Protein AF-A0A9D7VPL1-F1 (afdb_monomer)

Secondary structure (DSSP, 8-state):
--------------PPTT-------S-TTSPPPP--GGG-S-----PPPPPP-SEEEEEEEETTTTEEEEEEEE-SS-S-EEEEEEEESSHHHHHHHHHHHHHHHHHHS------

Nearest PDB structures (foldseek):
  8rk3-assembly1_o  TM=7.107E-01  e=1.026E+00  Pseudomonas phage JBD30
  6zy4-assembly1_I  TM=3.154E-01  e=1.874E+00  Escherichia coli B185
  6zy9-assembly1_I  TM=3.703E-01  e=9.998E+00  Escherichia coli B185

Mean predicted aligned error: 15.21 Å

Sequence (115 aa):
MPTASARFSRSRTEDAPGQTRLRIGLRPDLPALTIAKSDCRDWSFDVDPRPEYGLTSAKWYDRATGKTEIETERTGMQGPERRLRHVLPTQAEAKAAAKSEGERLSRATDRAASR

Foldseek 3Di:
DDDDDDDDDDPPDDDDPDDDDDDDDDDPPDDDDDDDPVNDPDDDDDDDFDDDAQKEKAWEQDPVVRDIDIDMDGLNTDDHYHYDPDYHHDPVVRNVVRVVVSVVRNVVGPCPPDD

Structure (mmCIF, N/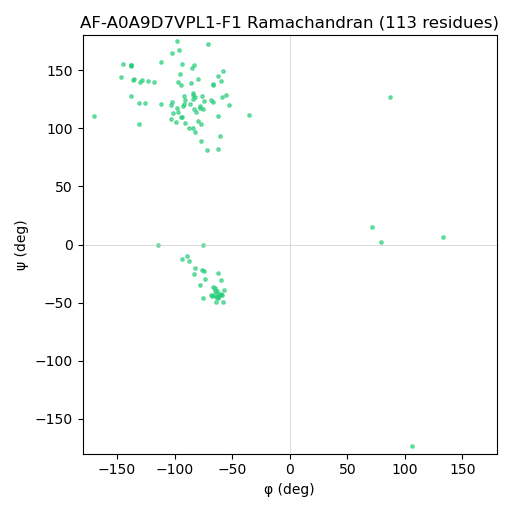CA/C/O backbone):
data_AF-A0A9D7VPL1-F1
#
_entry.id   AF-A0A9D7VPL1-F1
#
loop_
_atom_site.group_PDB
_atom_site.id
_atom_site.type_symbol
_atom_site.label_atom_id
_atom_site.label_alt_id
_atom_site.label_comp_id
_atom_site.label_asym_id
_atom_site.label_entity_id
_atom_site.label_seq_id
_atom_site.pdbx_PDB_ins_code
_atom_site.Cartn_x
_atom_site.Cartn_y
_atom_site.Cartn_z
_atom_site.occupancy
_atom_site.B_iso_or_equiv
_atom_site.auth_seq_id
_atom_site.auth_comp_id
_atom_site.auth_asym_id
_atom_site.auth_atom_id
_atom_site.pdbx_PDB_model_num
ATOM 1 N N . MET A 1 1 ? 47.917 16.490 8.577 1.00 42.16 1 MET A N 1
ATOM 2 C CA . MET A 1 1 ? 46.822 15.921 7.764 1.00 42.16 1 MET A CA 1
ATOM 3 C C . MET A 1 1 ? 45.848 17.050 7.443 1.00 42.16 1 MET A C 1
ATOM 5 O O . MET A 1 1 ? 45.173 17.490 8.365 1.00 42.16 1 MET A O 1
ATOM 9 N N . PRO A 1 2 ? 45.856 17.631 6.231 1.00 37.38 2 PRO A N 1
ATOM 10 C CA . PRO A 1 2 ? 45.020 18.789 5.932 1.00 37.38 2 PRO A CA 1
ATOM 11 C C . PRO A 1 2 ? 43.587 18.370 5.575 1.00 37.38 2 PRO A C 1
ATOM 13 O O . PRO A 1 2 ? 43.362 17.547 4.691 1.00 37.38 2 PRO A O 1
ATOM 16 N N . THR A 1 3 ? 42.625 18.966 6.276 1.00 45.94 3 THR A N 1
ATOM 17 C CA . THR A 1 3 ? 41.187 18.912 5.998 1.00 45.94 3 THR A CA 1
ATOM 18 C C . THR A 1 3 ? 40.876 19.807 4.802 1.00 45.94 3 THR A C 1
ATOM 20 O O . THR A 1 3 ? 41.059 21.020 4.882 1.00 45.94 3 THR A O 1
ATOM 23 N N . ALA A 1 4 ? 40.395 19.237 3.698 1.00 36.94 4 ALA A N 1
ATOM 24 C CA . ALA A 1 4 ? 39.950 20.005 2.538 1.00 36.94 4 ALA A CA 1
ATOM 25 C C . ALA A 1 4 ? 38.417 20.062 2.505 1.00 36.94 4 ALA A C 1
ATOM 27 O O . ALA A 1 4 ? 37.738 19.072 2.249 1.00 36.94 4 ALA A O 1
ATOM 28 N N . SER A 1 5 ? 37.888 21.248 2.800 1.00 48.25 5 SER A N 1
ATOM 29 C CA . SER A 1 5 ? 36.476 21.602 2.680 1.00 48.25 5 SER A CA 1
ATOM 30 C C . SER A 1 5 ? 36.188 22.020 1.235 1.00 48.25 5 SER A C 1
ATOM 32 O O . SER A 1 5 ? 36.868 22.903 0.711 1.00 48.25 5 SER A O 1
ATOM 34 N N . ALA A 1 6 ? 35.210 21.399 0.572 1.00 40.12 6 ALA A N 1
ATOM 35 C CA . ALA A 1 6 ? 34.851 21.734 -0.806 1.00 40.12 6 ALA A CA 1
ATOM 36 C C . ALA A 1 6 ? 33.595 22.619 -0.845 1.00 40.12 6 ALA A C 1
ATOM 38 O O . ALA A 1 6 ? 32.491 22.201 -0.497 1.00 40.12 6 ALA A O 1
ATOM 39 N N . ARG A 1 7 ? 33.789 23.867 -1.284 1.00 41.22 7 ARG A N 1
ATOM 40 C CA . ARG A 1 7 ? 32.748 24.859 -1.584 1.00 41.22 7 ARG A CA 1
ATOM 41 C C . ARG A 1 7 ? 32.060 24.484 -2.897 1.00 41.22 7 ARG A C 1
ATOM 43 O O . ARG A 1 7 ? 32.716 24.399 -3.929 1.00 41.22 7 ARG A O 1
ATOM 50 N N . PHE A 1 8 ? 30.743 24.314 -2.870 1.00 35.28 8 PHE A N 1
ATOM 51 C CA . PHE A 1 8 ? 29.950 24.060 -4.072 1.00 35.28 8 PHE A CA 1
ATOM 52 C C . PHE A 1 8 ? 29.540 25.397 -4.707 1.00 35.28 8 PHE A C 1
ATOM 54 O O . PHE A 1 8 ? 28.610 26.050 -4.232 1.00 35.28 8 PHE A O 1
ATOM 61 N N . SER A 1 9 ? 30.236 25.840 -5.758 1.00 40.28 9 SER A N 1
ATOM 62 C CA . SER A 1 9 ? 29.763 26.950 -6.592 1.00 40.28 9 SER A CA 1
ATOM 63 C C . SER A 1 9 ? 28.846 26.402 -7.688 1.00 40.28 9 SER A C 1
ATOM 65 O O . SER A 1 9 ? 29.226 25.547 -8.483 1.00 40.28 9 SER A O 1
ATOM 67 N N . ARG A 1 10 ? 27.597 26.880 -7.723 1.00 36.84 10 ARG A N 1
ATOM 68 C CA . ARG A 1 10 ? 26.693 26.642 -8.853 1.00 36.84 10 ARG A CA 1
ATOM 69 C C . ARG A 1 10 ? 26.978 27.694 -9.919 1.00 36.84 10 ARG A C 1
ATOM 71 O O . ARG A 1 10 ? 26.475 28.809 -9.811 1.00 36.84 10 ARG A O 1
ATOM 78 N N . SER A 1 11 ? 27.728 27.349 -10.959 1.00 40.03 11 SER A N 1
ATOM 79 C CA . SER A 1 11 ? 27.582 28.041 -12.240 1.00 40.03 11 SER A CA 1
ATOM 80 C C . SER A 1 11 ? 26.317 27.503 -12.906 1.00 40.03 11 SER A C 1
ATOM 82 O O . SER A 1 11 ? 26.268 26.369 -13.379 1.00 40.03 11 SER A O 1
ATOM 84 N N . ARG A 1 12 ? 25.248 28.301 -12.859 1.00 42.66 12 ARG A N 1
ATOM 85 C CA . ARG A 1 12 ? 24.035 28.067 -13.641 1.00 42.66 12 ARG A CA 1
ATOM 86 C C . ARG A 1 12 ? 24.345 28.520 -15.066 1.00 42.66 12 ARG A C 1
ATOM 88 O O . ARG A 1 12 ? 24.171 29.689 -15.381 1.00 42.66 12 ARG A O 1
ATOM 95 N N . THR A 1 13 ? 24.859 27.618 -15.890 1.00 44.06 13 THR A N 1
ATOM 96 C CA . THR A 1 13 ? 24.812 27.801 -17.340 1.00 44.06 13 THR A CA 1
ATOM 97 C C . THR A 1 13 ? 23.437 27.327 -17.787 1.00 44.06 13 THR A C 1
ATOM 99 O O . THR A 1 13 ? 23.063 26.182 -17.541 1.00 44.06 13 THR A O 1
ATOM 102 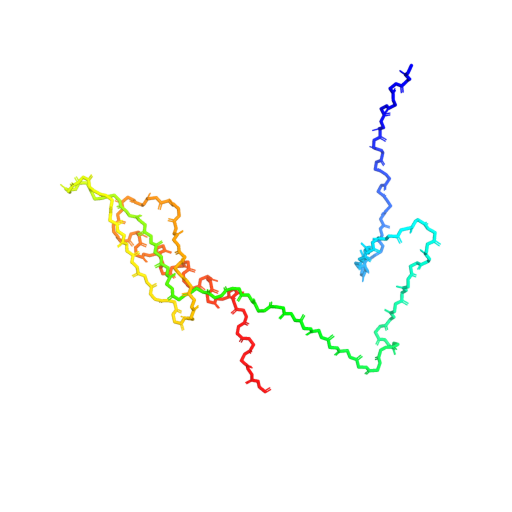N N . GLU A 1 14 ? 22.649 28.247 -18.332 1.00 44.25 14 GLU A N 1
ATOM 103 C CA . GLU A 1 14 ? 21.379 27.938 -18.980 1.00 44.25 14 GLU A CA 1
ATOM 104 C C . GLU A 1 14 ? 21.660 27.028 -20.179 1.00 44.25 14 GLU A C 1
ATOM 106 O O . GLU A 1 14 ? 22.291 27.446 -21.146 1.00 44.25 14 GLU A O 1
ATOM 111 N N . ASP A 1 15 ? 21.238 25.767 -20.082 1.00 43.69 15 ASP A N 1
ATOM 112 C CA . ASP A 1 15 ? 21.237 24.837 -21.208 1.00 43.69 15 ASP A CA 1
ATOM 113 C C . ASP A 1 15 ? 19.939 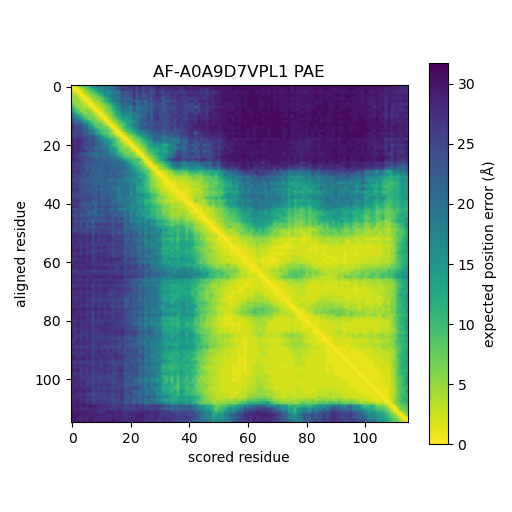25.012 -22.007 1.00 43.69 15 ASP A C 1
ATOM 115 O O . ASP A 1 15 ? 18.848 25.173 -21.448 1.00 43.69 15 ASP A O 1
ATOM 119 N N . ALA A 1 16 ? 20.078 24.977 -23.331 1.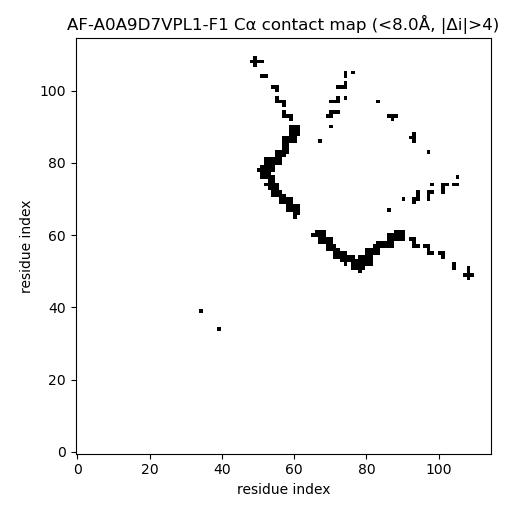00 48.66 16 ALA A N 1
ATOM 120 C CA . ALA A 1 16 ? 18.991 25.077 -24.294 1.00 48.66 16 ALA A CA 1
ATOM 121 C C . ALA A 1 16 ? 17.929 23.971 -24.091 1.00 48.66 16 ALA A C 1
ATOM 123 O O . ALA A 1 16 ? 18.251 22.856 -23.665 1.00 48.66 16 ALA A O 1
ATOM 124 N N . PRO A 1 17 ? 16.649 24.242 -24.412 1.00 43.44 17 PRO A N 1
ATOM 125 C CA . PRO A 1 17 ? 15.562 23.308 -24.150 1.00 43.44 17 PRO A CA 1
ATOM 126 C C . PRO A 1 17 ? 15.676 22.060 -25.038 1.00 43.44 17 PRO A C 1
ATOM 128 O O . PRO A 1 17 ? 15.668 22.164 -26.261 1.00 43.44 17 PRO A O 1
ATOM 131 N N . GLY A 1 18 ? 15.713 20.871 -24.423 1.00 53.75 18 GLY A N 1
ATOM 132 C CA . GLY A 1 18 ? 15.344 19.630 -25.117 1.00 53.75 18 GLY A CA 1
ATOM 133 C C . GLY A 1 18 ? 16.258 18.411 -24.990 1.00 53.75 18 GLY A C 1
ATOM 134 O O . GLY A 1 18 ? 15.983 17.424 -25.664 1.00 53.75 18 GLY A O 1
ATOM 135 N N . GLN A 1 19 ? 17.309 18.406 -24.162 1.00 44.81 19 GLN A N 1
ATOM 136 C CA . GLN A 1 19 ? 18.147 17.203 -24.010 1.00 44.81 19 GLN A CA 1
ATOM 137 C C . GLN A 1 19 ? 18.391 16.827 -22.548 1.00 44.81 19 GLN A C 1
ATOM 139 O O . GLN A 1 19 ? 19.216 17.403 -21.845 1.00 44.81 19 GLN A O 1
ATOM 144 N N . THR A 1 20 ? 17.683 15.796 -22.091 1.00 44.72 20 THR A N 1
ATOM 145 C CA . THR A 1 20 ? 17.957 15.133 -20.815 1.00 44.72 20 THR A CA 1
ATOM 146 C C . THR A 1 20 ? 19.140 14.172 -20.994 1.00 44.72 20 THR A C 1
ATOM 148 O O . THR A 1 20 ? 19.005 13.122 -21.614 1.00 44.72 20 THR A O 1
ATOM 151 N N . ARG A 1 21 ? 20.319 14.525 -20.463 1.00 45.44 21 ARG A N 1
ATOM 152 C CA . ARG A 1 21 ? 21.515 13.659 -20.423 1.00 45.44 21 ARG A CA 1
ATOM 153 C C . ARG A 1 21 ? 21.395 12.619 -19.302 1.00 45.44 21 ARG A C 1
ATOM 155 O O . ARG A 1 21 ? 21.407 12.988 -18.130 1.00 45.44 21 ARG A O 1
ATOM 162 N N . LEU A 1 22 ? 21.378 11.329 -19.638 1.00 45.12 22 LEU A N 1
ATOM 163 C CA . LEU A 1 22 ? 21.588 10.247 -18.666 1.00 45.12 22 LEU A CA 1
ATOM 164 C C . LEU A 1 22 ? 23.081 9.887 -18.607 1.00 45.12 22 LEU A C 1
ATOM 166 O O . LEU A 1 22 ? 23.682 9.523 -19.613 1.00 45.12 22 LEU A O 1
ATOM 170 N N . ARG A 1 23 ? 23.690 10.012 -17.420 1.00 45.72 23 ARG A N 1
ATOM 171 C CA . ARG A 1 23 ? 25.070 9.587 -17.134 1.00 45.72 23 ARG A CA 1
ATOM 172 C C . ARG A 1 23 ? 25.052 8.221 -16.448 1.00 45.72 23 ARG A C 1
ATOM 174 O O . ARG A 1 23 ? 24.751 8.143 -15.262 1.00 45.72 23 ARG A O 1
ATOM 181 N N . ILE A 1 24 ? 25.417 7.170 -17.177 1.00 53.66 24 ILE A N 1
ATOM 182 C CA . ILE A 1 24 ? 25.795 5.868 -16.607 1.00 53.66 24 ILE A CA 1
ATOM 183 C C . ILE A 1 24 ? 27.321 5.906 -16.459 1.00 53.66 24 ILE A C 1
ATOM 185 O O . ILE A 1 24 ? 28.030 6.006 -17.455 1.00 53.66 24 ILE A O 1
ATOM 189 N N . GLY A 1 25 ? 27.839 5.961 -15.231 1.00 64.31 25 GLY A N 1
ATOM 190 C CA . GLY A 1 25 ? 29.273 6.134 -14.975 1.00 64.31 25 GLY A CA 1
ATOM 191 C C . GLY A 1 25 ? 29.983 4.814 -14.704 1.00 64.31 25 GLY A C 1
ATOM 192 O O . GLY A 1 25 ? 29.434 4.0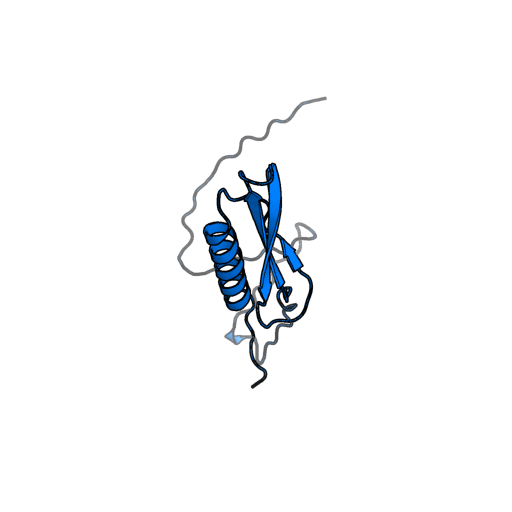14 -13.963 1.00 64.31 25 GLY A O 1
ATOM 193 N N . LEU A 1 26 ? 31.198 4.635 -15.241 1.00 53.25 26 LEU A N 1
ATOM 194 C CA . LEU A 1 26 ? 32.313 3.865 -14.661 1.00 53.25 26 LEU A CA 1
ATOM 195 C C . LEU A 1 26 ? 33.583 4.147 -15.499 1.00 53.25 26 LEU A C 1
ATOM 197 O O . LEU A 1 26 ? 33.685 3.704 -16.635 1.00 53.25 26 LEU A O 1
ATOM 201 N N . ARG A 1 27 ? 34.540 4.862 -14.888 1.00 50.38 27 ARG A N 1
ATOM 202 C CA . ARG A 1 27 ? 35.797 5.464 -15.399 1.00 50.38 27 ARG A CA 1
ATOM 203 C C . ARG A 1 27 ? 35.687 6.890 -15.995 1.00 50.38 27 ARG A C 1
ATOM 205 O O . ARG A 1 27 ? 34.850 7.130 -16.860 1.00 50.38 27 ARG A O 1
ATOM 212 N N . PRO A 1 28 ? 36.507 7.853 -15.521 1.00 61.28 28 PRO A N 1
ATOM 213 C CA . PRO A 1 28 ? 36.433 9.265 -15.922 1.00 61.28 28 PRO A CA 1
ATOM 214 C C . PRO A 1 28 ? 36.996 9.571 -17.325 1.00 61.28 28 PRO A C 1
ATOM 216 O O . PRO A 1 28 ? 36.965 10.726 -17.738 1.00 61.28 28 PRO A O 1
ATOM 219 N N . ASP A 1 29 ? 37.503 8.568 -18.045 1.00 71.50 29 ASP A N 1
ATOM 220 C CA . ASP A 1 29 ? 38.219 8.680 -19.323 1.00 71.50 29 ASP A CA 1
ATOM 221 C C . ASP A 1 29 ? 37.488 8.054 -20.528 1.00 71.50 29 ASP A C 1
ATOM 223 O O . ASP A 1 29 ? 37.976 8.143 -21.652 1.00 71.50 29 ASP A O 1
ATOM 227 N N . LEU A 1 30 ? 36.306 7.459 -20.340 1.00 73.69 30 LEU A N 1
ATOM 228 C CA . LEU A 1 30 ? 35.512 6.938 -21.456 1.00 73.69 30 LEU A CA 1
ATOM 229 C C . LEU A 1 30 ? 34.665 8.055 -22.097 1.00 73.69 30 LEU A C 1
ATOM 231 O O . LEU A 1 30 ? 33.933 8.754 -21.386 1.00 73.69 30 LEU A O 1
ATOM 235 N N . PRO A 1 31 ? 34.717 8.233 -23.431 1.00 78.50 31 PRO A N 1
ATOM 236 C CA . PRO A 1 31 ? 33.870 9.199 -24.115 1.00 78.50 31 PRO A CA 1
ATOM 237 C C . PRO A 1 31 ? 32.400 8.778 -24.017 1.00 78.50 31 PRO A C 1
ATOM 239 O O . PRO A 1 31 ? 32.053 7.608 -24.181 1.00 78.50 31 PRO A O 1
ATOM 242 N N . ALA A 1 32 ? 31.520 9.745 -23.761 1.00 79.44 32 ALA A N 1
ATOM 243 C CA . ALA A 1 32 ? 30.085 9.502 -23.758 1.00 79.44 32 ALA A CA 1
ATOM 244 C C . ALA A 1 32 ? 29.610 9.159 -25.178 1.00 79.44 32 ALA A C 1
ATOM 246 O O . ALA A 1 32 ? 29.775 9.958 -26.101 1.00 79.44 32 ALA A O 1
ATOM 247 N N . LEU A 1 33 ? 28.986 7.994 -25.343 1.00 84.44 33 LEU A N 1
ATOM 248 C CA . LEU A 1 33 ? 28.343 7.621 -26.596 1.00 84.44 33 LEU A CA 1
ATOM 249 C C . LEU A 1 33 ? 26.996 8.347 -26.701 1.00 84.44 33 LEU A C 1
ATOM 251 O O . LEU A 1 33 ? 26.121 8.163 -25.857 1.00 84.44 33 LEU A O 1
ATOM 255 N N . THR A 1 34 ? 26.839 9.182 -27.727 1.00 86.06 34 THR A N 1
ATOM 256 C CA . THR A 1 34 ? 25.553 9.805 -28.068 1.00 86.06 34 THR A CA 1
ATOM 257 C C . THR A 1 34 ? 24.983 9.072 -29.270 1.00 86.06 34 THR A C 1
ATOM 259 O O . THR A 1 34 ? 25.630 9.031 -30.309 1.00 86.06 34 THR A O 1
ATOM 262 N N . ILE A 1 35 ? 23.797 8.487 -29.119 1.00 86.62 35 ILE A N 1
ATOM 263 C CA .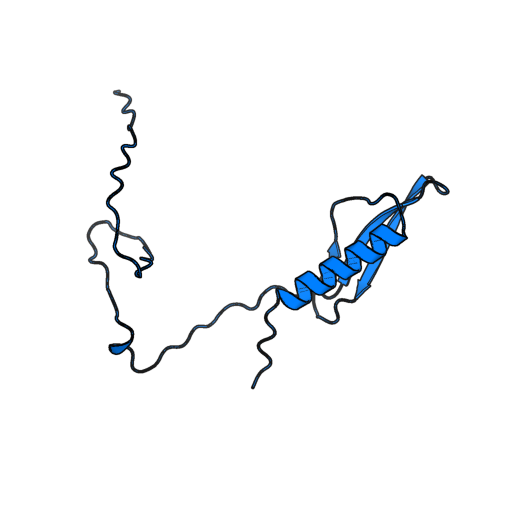 ILE A 1 35 ? 23.078 7.802 -30.197 1.00 86.62 35 ILE A CA 1
ATOM 264 C C . ILE A 1 35 ? 21.840 8.641 -30.507 1.00 86.62 35 ILE A C 1
ATOM 266 O O . ILE A 1 35 ? 21.033 8.888 -29.605 1.00 86.62 35 ILE A O 1
ATOM 270 N N . ALA A 1 36 ? 21.692 9.115 -31.746 1.00 87.19 36 ALA A N 1
ATOM 271 C CA . ALA A 1 36 ? 20.482 9.816 -32.156 1.00 87.19 36 ALA A CA 1
ATOM 272 C C . ALA A 1 36 ? 19.395 8.812 -32.560 1.00 87.19 36 ALA A C 1
ATOM 274 O O . ALA A 1 36 ? 19.672 7.703 -33.007 1.00 87.19 36 ALA A O 1
ATOM 275 N N . LYS A 1 37 ? 18.121 9.210 -32.451 1.00 79.75 37 LYS A N 1
ATOM 276 C CA . LYS A 1 37 ? 16.992 8.349 -32.843 1.00 79.75 37 LYS A CA 1
ATOM 277 C C . LYS A 1 37 ? 17.047 7.945 -34.325 1.00 79.75 37 LYS A C 1
ATOM 279 O O . LYS A 1 37 ? 16.597 6.859 -34.661 1.00 79.75 37 LYS A O 1
ATOM 284 N N . SER A 1 38 ? 17.604 8.801 -35.185 1.00 86.94 38 SER A N 1
ATOM 285 C CA . SER A 1 38 ? 17.861 8.517 -36.605 1.00 86.94 38 SER A CA 1
ATOM 286 C C . SER A 1 38 ? 18.843 7.372 -36.832 1.00 86.94 38 SER A C 1
ATOM 288 O O . SER A 1 38 ? 18.813 6.749 -37.888 1.00 86.94 38 SER A O 1
ATOM 290 N N . ASP A 1 39 ? 19.705 7.107 -35.851 1.00 85.06 39 ASP A N 1
ATOM 291 C CA . ASP A 1 39 ? 20.795 6.141 -35.958 1.00 85.06 39 ASP A CA 1
ATOM 292 C C . ASP A 1 39 ? 20.335 4.736 -35.529 1.00 85.06 39 ASP A C 1
ATOM 294 O O . ASP A 1 39 ? 21.038 3.749 -35.746 1.00 85.06 39 ASP A O 1
ATOM 298 N N . CYS A 1 40 ? 19.135 4.628 -34.945 1.00 86.75 40 CYS A N 1
ATOM 299 C CA . CYS A 1 40 ? 18.512 3.373 -34.545 1.00 86.75 40 CYS A CA 1
ATOM 300 C C . CYS A 1 40 ? 17.512 2.911 -35.610 1.00 86.75 40 CYS A C 1
ATOM 302 O O . CYS A 1 40 ? 16.492 3.562 -35.834 1.00 86.75 40 CYS A O 1
ATOM 304 N N . ARG A 1 41 ? 17.766 1.748 -36.221 1.00 87.19 41 ARG A N 1
ATOM 305 C CA . ARG A 1 41 ? 16.805 1.101 -37.129 1.00 87.19 41 ARG A CA 1
ATOM 306 C C . ARG A 1 41 ? 15.559 0.618 -36.380 1.00 87.19 41 ARG A C 1
ATOM 308 O O . ARG A 1 41 ? 14.451 0.862 -36.835 1.00 87.19 41 ARG A O 1
ATOM 315 N N . ASP A 1 42 ? 15.769 -0.008 -35.223 1.00 86.69 42 ASP A N 1
ATOM 316 C CA . ASP A 1 42 ? 14.741 -0.566 -34.345 1.00 86.69 42 ASP A CA 1
ATOM 317 C C . ASP A 1 42 ? 15.181 -0.398 -32.881 1.00 86.69 42 ASP A C 1
ATOM 319 O O . ASP A 1 42 ? 16.375 -0.293 -32.591 1.00 86.69 42 ASP A O 1
ATOM 323 N N . TRP A 1 43 ? 14.229 -0.359 -31.949 1.00 82.62 43 TRP A N 1
ATOM 324 C CA . TRP A 1 43 ? 14.510 -0.313 -30.512 1.00 82.62 43 TRP A CA 1
ATOM 325 C C . TRP A 1 43 ? 13.428 -1.073 -29.740 1.00 82.62 43 TRP A C 1
ATOM 327 O O . TRP A 1 43 ? 12.254 -1.041 -30.106 1.00 82.62 43 TRP A O 1
ATOM 337 N N . SER A 1 44 ? 13.825 -1.740 -28.660 1.00 82.94 44 SER A N 1
ATOM 338 C CA . SER A 1 44 ? 12.924 -2.390 -27.710 1.00 82.94 44 SER A CA 1
ATOM 339 C C . SER A 1 44 ? 13.400 -2.122 -26.286 1.00 82.94 44 SER A C 1
ATOM 341 O O . SER A 1 44 ? 14.579 -1.856 -26.045 1.00 82.94 44 SER A O 1
ATOM 343 N N . PHE A 1 45 ? 12.470 -2.156 -25.342 1.00 79.38 45 PHE A N 1
ATOM 344 C CA . PHE A 1 45 ? 12.736 -2.001 -23.920 1.00 79.38 45 PHE A CA 1
ATOM 345 C C . PHE A 1 45 ? 11.888 -3.017 -23.168 1.00 79.38 45 PHE A C 1
ATOM 347 O O . PHE A 1 45 ? 10.674 -3.065 -23.352 1.00 79.38 45 PHE A O 1
ATOM 354 N N . ASP A 1 46 ? 12.533 -3.797 -22.310 1.00 82.38 46 ASP A N 1
ATOM 355 C CA . ASP A 1 46 ? 11.849 -4.650 -21.350 1.00 82.38 46 ASP A CA 1
ATOM 356 C C . ASP A 1 46 ? 11.759 -3.876 -20.038 1.00 82.38 46 ASP A C 1
ATOM 358 O O . ASP A 1 46 ? 12.766 -3.584 -19.390 1.00 82.38 46 ASP A O 1
ATOM 362 N N . VAL A 1 47 ? 10.546 -3.460 -19.686 1.00 79.50 47 VAL A N 1
ATOM 363 C CA . VAL A 1 47 ? 10.272 -2.790 -18.415 1.00 79.50 47 VAL A CA 1
ATOM 364 C C . VAL A 1 47 ? 9.628 -3.804 -17.497 1.00 79.50 47 VAL A C 1
ATOM 366 O O . VAL A 1 47 ? 8.570 -4.346 -17.818 1.00 79.50 47 VAL A O 1
ATOM 369 N N . ASP A 1 48 ? 10.253 -4.022 -16.342 1.00 79.81 48 ASP A N 1
ATOM 370 C CA . ASP A 1 48 ? 9.655 -4.842 -15.299 1.00 79.81 48 ASP A CA 1
ATOM 371 C C . ASP A 1 48 ? 8.263 -4.295 -14.948 1.00 79.81 48 ASP A C 1
ATOM 373 O O . ASP A 1 48 ? 8.112 -3.091 -14.683 1.00 79.81 48 ASP A O 1
ATOM 377 N N . PRO A 1 49 ? 7.231 -5.156 -14.940 1.00 79.19 49 PRO A N 1
ATOM 378 C CA . PRO A 1 49 ? 5.877 -4.722 -14.661 1.00 79.19 49 PRO A CA 1
ATOM 379 C C . PRO A 1 49 ? 5.787 -4.151 -13.246 1.00 79.19 49 PRO A C 1
ATOM 381 O O . PRO A 1 49 ? 6.440 -4.610 -12.302 1.00 79.19 49 PRO A O 1
ATOM 384 N N . ARG A 1 50 ? 4.950 -3.123 -13.085 1.00 84.19 50 ARG A N 1
ATOM 385 C CA . ARG A 1 50 ? 4.675 -2.551 -11.765 1.00 84.19 50 ARG A CA 1
ATOM 386 C C . ARG A 1 50 ? 4.080 -3.638 -10.853 1.00 84.19 50 ARG A C 1
ATOM 388 O O . ARG A 1 50 ? 3.246 -4.410 -11.322 1.00 84.19 50 ARG A O 1
ATOM 395 N N . PRO A 1 51 ? 4.451 -3.691 -9.559 1.00 83.19 51 PRO A N 1
ATOM 396 C CA . PRO A 1 51 ? 3.871 -4.653 -8.630 1.00 83.19 51 PRO A CA 1
ATOM 397 C C . PRO A 1 51 ? 2.355 -4.482 -8.529 1.00 83.19 51 PRO A C 1
ATOM 399 O O . PRO A 1 51 ? 1.866 -3.390 -8.230 1.00 83.19 51 PRO A O 1
ATOM 402 N N . GLU A 1 52 ? 1.628 -5.572 -8.739 1.00 88.81 52 GLU A N 1
ATOM 403 C CA . GLU A 1 52 ? 0.182 -5.615 -8.562 1.00 88.81 52 GLU A CA 1
ATOM 404 C C . GLU A 1 52 ? -0.191 -5.899 -7.101 1.00 88.81 52 GLU A C 1
ATOM 406 O O . GLU A 1 52 ? 0.555 -6.541 -6.358 1.00 88.81 52 GLU A O 1
ATOM 411 N N . TYR A 1 53 ? -1.361 -5.418 -6.683 1.00 91.62 53 TYR A N 1
ATOM 412 C CA . TYR A 1 53 ? -1.934 -5.696 -5.367 1.00 91.62 53 TYR A CA 1
ATOM 413 C C . TYR A 1 53 ? -3.378 -6.128 -5.555 1.00 91.62 53 TYR A C 1
ATOM 415 O O . TYR A 1 53 ? -4.153 -5.340 -6.092 1.00 91.62 53 TYR A O 1
ATOM 423 N N . GLY A 1 54 ? -3.762 -7.321 -5.097 1.00 91.00 54 GLY A N 1
ATOM 424 C CA . GLY A 1 54 ? -5.128 -7.832 -5.273 1.00 91.00 54 GLY A CA 1
ATOM 425 C C . GLY A 1 54 ? -6.134 -7.318 -4.242 1.00 91.00 54 GLY A C 1
ATOM 426 O O . GLY A 1 54 ? -7.347 -7.332 -4.471 1.00 91.00 54 GLY A O 1
ATOM 427 N N . LEU A 1 55 ? -5.631 -6.833 -3.108 1.00 94.75 55 LEU A N 1
ATOM 428 C CA . LEU A 1 55 ? -6.428 -6.343 -1.989 1.00 94.75 55 LEU A CA 1
ATOM 429 C C . LEU A 1 55 ? -5.853 -5.028 -1.475 1.00 94.75 55 LEU A C 1
ATOM 431 O O . LEU A 1 55 ? -4.635 -4.867 -1.386 1.00 94.75 55 LEU A O 1
ATOM 435 N N . THR A 1 56 ? -6.728 -4.114 -1.079 1.00 96.00 56 THR A N 1
ATOM 436 C CA . THR A 1 56 ? -6.383 -2.939 -0.279 1.00 96.00 56 THR A CA 1
ATOM 437 C C . THR A 1 56 ? -7.113 -2.999 1.045 1.00 96.00 56 THR A C 1
ATOM 439 O O . THR A 1 56 ? -8.276 -3.389 1.107 1.00 96.00 56 THR A O 1
ATOM 442 N N . SER A 1 57 ? -6.439 -2.613 2.123 1.00 96.19 57 SER A N 1
ATOM 443 C CA . SER A 1 57 ? -7.054 -2.613 3.444 1.00 96.19 57 SER A CA 1
ATOM 444 C C . SER A 1 57 ? -6.740 -1.370 4.244 1.00 96.19 57 SER A C 1
ATOM 446 O O . SER A 1 57 ? -5.624 -0.848 4.221 1.00 96.19 57 SER A O 1
ATOM 448 N N . ALA A 1 58 ? -7.740 -0.898 4.976 1.00 97.00 58 ALA A N 1
ATOM 449 C CA . ALA A 1 58 ? -7.648 0.271 5.826 1.00 97.00 58 ALA A CA 1
ATOM 450 C C . ALA A 1 58 ? -8.138 -0.067 7.228 1.00 97.00 58 ALA A C 1
ATOM 452 O O . ALA A 1 58 ? -9.096 -0.813 7.413 1.00 97.00 58 ALA A O 1
ATOM 453 N N . LYS A 1 59 ? -7.461 0.491 8.228 1.00 97.25 59 LYS A N 1
ATOM 454 C CA . LYS A 1 59 ? -7.822 0.289 9.627 1.00 97.25 59 LYS A CA 1
ATOM 455 C C . LYS A 1 59 ? -8.691 1.428 10.113 1.00 97.25 59 LYS A C 1
ATOM 457 O O . LYS A 1 59 ? -8.433 2.571 9.743 1.00 97.25 59 LYS A O 1
ATOM 462 N N . TRP A 1 60 ? -9.619 1.143 11.014 1.00 97.06 60 TRP A N 1
ATOM 463 C CA . TRP A 1 60 ? -10.338 2.171 11.756 1.00 97.06 60 TRP A CA 1
ATOM 464 C C . TRP A 1 60 ? -10.501 1.798 13.222 1.00 97.06 60 TRP A C 1
ATOM 466 O O . TRP A 1 60 ? -10.428 0.627 13.586 1.00 97.06 60 TRP A O 1
ATOM 476 N N . TYR A 1 61 ? -10.644 2.811 14.070 1.00 96.44 61 TYR A N 1
ATOM 477 C CA . TYR A 1 61 ? -10.825 2.623 15.503 1.00 96.44 61 TYR A CA 1
ATOM 478 C C . TYR A 1 61 ? -12.307 2.677 15.863 1.00 96.44 61 TYR A C 1
ATOM 480 O O . TYR A 1 61 ? -12.937 3.732 15.761 1.00 96.44 61 TYR A O 1
ATOM 488 N N . ASP A 1 62 ? -12.844 1.552 16.319 1.00 94.88 62 ASP A N 1
ATOM 489 C CA . ASP A 1 62 ? -14.192 1.481 16.847 1.00 94.88 62 ASP A CA 1
ATOM 490 C C . ASP A 1 62 ? -14.223 1.962 18.297 1.00 94.88 62 ASP A C 1
ATOM 492 O O . ASP A 1 62 ? -13.673 1.340 19.208 1.00 94.88 62 ASP A O 1
ATOM 496 N N . ARG A 1 63 ? -14.907 3.086 18.515 1.00 91.25 63 ARG A N 1
ATOM 497 C CA . ARG A 1 63 ? -15.091 3.669 19.847 1.00 91.25 63 ARG A CA 1
ATOM 498 C C . ARG A 1 63 ? -16.105 2.904 20.692 1.00 91.25 63 ARG A C 1
ATOM 500 O O . ARG A 1 63 ? -16.053 3.025 21.911 1.00 91.25 63 ARG A O 1
ATOM 507 N N . ALA A 1 64 ? -17.013 2.148 20.075 1.00 90.12 64 ALA A N 1
ATOM 508 C CA . ALA A 1 64 ? -18.007 1.364 20.798 1.00 90.12 64 ALA A CA 1
ATOM 509 C C . ALA A 1 64 ? -17.372 0.114 21.417 1.00 90.12 64 ALA A C 1
ATOM 511 O O . ALA A 1 64 ? -17.587 -0.173 22.593 1.00 90.12 64 ALA A O 1
ATOM 512 N N . THR A 1 65 ? -16.552 -0.607 20.648 1.00 90.62 65 THR A N 1
ATOM 513 C CA . THR A 1 65 ? -15.871 -1.821 21.126 1.00 90.62 65 THR A CA 1
ATOM 514 C C . THR A 1 65 ? -14.464 -1.568 21.674 1.00 90.62 65 THR A C 1
ATOM 516 O O . THR A 1 65 ? -13.887 -2.452 22.310 1.00 90.62 65 THR A O 1
ATOM 519 N N . GLY A 1 66 ? -13.899 -0.380 21.439 1.00 92.00 66 GLY A N 1
ATOM 520 C CA . GLY A 1 66 ? -12.541 -0.004 21.839 1.00 92.00 66 GLY A CA 1
ATOM 521 C C . GLY A 1 66 ? -11.440 -0.692 21.025 1.00 92.00 66 GLY A C 1
ATOM 522 O O . GLY A 1 66 ? -10.285 -0.715 21.459 1.00 92.00 66 GLY A O 1
ATOM 523 N N . LYS A 1 67 ? -11.776 -1.286 19.874 1.00 94.12 67 LYS A N 1
ATOM 524 C CA . LYS A 1 67 ? -10.871 -2.108 19.057 1.00 94.12 67 LYS A CA 1
ATOM 525 C C . LYS A 1 67 ? -10.543 -1.438 17.728 1.00 94.12 67 LYS A C 1
ATOM 527 O O . LYS A 1 67 ? -11.264 -0.580 17.240 1.00 94.12 67 LYS A O 1
ATOM 532 N N . THR A 1 68 ? -9.418 -1.835 17.135 1.00 94.94 68 THR A N 1
ATOM 533 C CA . THR A 1 68 ? -9.097 -1.464 15.752 1.00 94.94 68 THR A CA 1
ATOM 534 C C . THR A 1 68 ? -9.589 -2.555 14.817 1.00 94.94 68 THR A C 1
ATOM 536 O O . THR A 1 68 ? -9.112 -3.687 14.901 1.00 94.94 68 THR A O 1
ATOM 539 N N . GLU A 1 69 ? -10.495 -2.203 13.918 1.00 95.19 69 GLU A N 1
ATOM 540 C CA . GLU A 1 69 ? -11.015 -3.091 12.884 1.00 95.19 69 GLU A CA 1
ATOM 541 C C . GLU A 1 69 ? -10.378 -2.784 11.524 1.00 95.19 69 GLU A C 1
ATOM 543 O O . GLU A 1 69 ? -9.704 -1.763 11.342 1.00 95.19 69 GLU A O 1
ATOM 548 N N . ILE A 1 70 ? -10.522 -3.715 10.579 1.00 95.81 70 ILE A N 1
ATOM 549 C CA . ILE A 1 70 ? -9.907 -3.640 9.252 1.00 95.81 70 ILE A CA 1
ATOM 550 C C . ILE A 1 70 ? -10.995 -3.800 8.201 1.00 95.81 70 ILE A C 1
ATOM 552 O O . ILE A 1 70 ? -11.656 -4.831 8.143 1.00 95.81 70 ILE A O 1
ATOM 556 N N . GLU A 1 71 ? -11.119 -2.799 7.340 1.00 95.50 71 GLU A N 1
ATOM 557 C CA . GLU A 1 71 ? -11.921 -2.873 6.127 1.00 95.50 71 GLU A CA 1
ATOM 558 C C . GLU A 1 71 ? -11.036 -3.275 4.955 1.00 95.50 71 GLU A C 1
ATOM 560 O O . GLU A 1 71 ? -9.916 -2.777 4.811 1.00 95.50 71 GLU A O 1
ATOM 565 N N . THR A 1 72 ? -11.543 -4.173 4.115 1.00 95.00 72 THR A N 1
ATOM 566 C CA . THR A 1 72 ? -10.823 -4.694 2.948 1.00 95.00 72 THR A CA 1
ATOM 567 C C . THR A 1 72 ? -11.632 -4.454 1.683 1.00 95.00 72 THR A C 1
ATOM 569 O O . THR A 1 72 ? -12.850 -4.605 1.686 1.00 95.00 72 THR A O 1
ATOM 572 N N . GLU A 1 73 ? -10.945 -4.098 0.604 1.00 93.94 73 GLU A N 1
ATOM 573 C CA . GLU A 1 73 ? -11.523 -3.890 -0.719 1.00 93.94 73 GLU A CA 1
ATOM 574 C C . GLU A 1 73 ? -10.710 -4.676 -1.753 1.00 93.94 73 GLU A C 1
ATOM 576 O O . GLU A 1 73 ? -9.478 -4.750 -1.692 1.00 93.94 73 GLU A O 1
ATOM 581 N N . ARG A 1 74 ? -11.402 -5.291 -2.715 1.00 90.81 74 ARG A N 1
ATOM 582 C CA . ARG A 1 74 ? -10.756 -5.978 -3.839 1.00 90.81 74 ARG A CA 1
ATOM 583 C C . ARG A 1 74 ? -10.433 -4.971 -4.932 1.00 90.81 74 ARG A C 1
ATOM 585 O O . ARG A 1 74 ? -11.305 -4.238 -5.380 1.00 90.81 74 ARG A O 1
ATOM 592 N N . THR A 1 75 ? -9.199 -4.992 -5.416 1.00 86.19 75 THR A N 1
ATOM 593 C CA . THR A 1 75 ? -8.745 -4.105 -6.501 1.00 86.19 75 THR A CA 1
ATOM 594 C C . THR A 1 75 ? -9.016 -4.682 -7.895 1.00 86.19 75 THR A C 1
ATOM 596 O O . THR A 1 75 ? -8.906 -3.968 -8.888 1.00 86.19 75 THR A O 1
ATOM 599 N N . GLY A 1 76 ? -9.337 -5.981 -7.980 1.00 84.94 76 GLY A N 1
ATOM 600 C CA . GLY A 1 76 ? -9.508 -6.714 -9.240 1.00 84.94 76 GLY A CA 1
ATOM 601 C C . GLY A 1 76 ? -8.198 -7.156 -9.908 1.00 84.94 76 GLY A C 1
ATOM 602 O O . GLY A 1 76 ? -8.249 -7.752 -10.980 1.00 84.94 76 GLY A O 1
ATOM 603 N N . MET A 1 77 ? -7.045 -6.886 -9.288 1.00 85.81 77 MET A N 1
ATOM 604 C CA . MET A 1 77 ? -5.724 -7.346 -9.739 1.00 85.81 77 MET A CA 1
ATOM 605 C C . MET A 1 77 ? -5.283 -8.605 -8.978 1.00 85.81 77 MET A C 1
ATOM 607 O O . MET A 1 77 ? -5.961 -9.049 -8.047 1.00 85.81 77 MET A O 1
ATOM 611 N N . GLN A 1 78 ? -4.146 -9.189 -9.363 1.00 86.31 78 GLN A N 1
ATOM 612 C CA . GLN A 1 78 ? -3.521 -10.260 -8.586 1.00 86.31 78 GLN A CA 1
ATOM 613 C C . GLN A 1 78 ? -2.436 -9.697 -7.661 1.00 86.31 78 GLN A C 1
ATOM 615 O O . GLN A 1 78 ? -2.046 -8.539 -7.756 1.00 86.31 78 GLN A O 1
ATOM 620 N N . GLY A 1 79 ? -1.966 -10.508 -6.715 1.00 88.69 79 GLY A N 1
ATOM 621 C CA . GLY A 1 79 ? -0.865 -10.132 -5.829 1.00 88.69 79 GLY A CA 1
ATOM 622 C C . GLY A 1 79 ? -1.278 -9.802 -4.391 1.00 88.69 79 GLY A C 1
ATOM 623 O O . GLY A 1 79 ? -2.424 -10.030 -3.994 1.00 88.69 79 GLY A O 1
ATOM 624 N N . PRO A 1 80 ? -0.323 -9.321 -3.576 1.00 92.88 80 PRO A N 1
ATOM 625 C CA . PRO 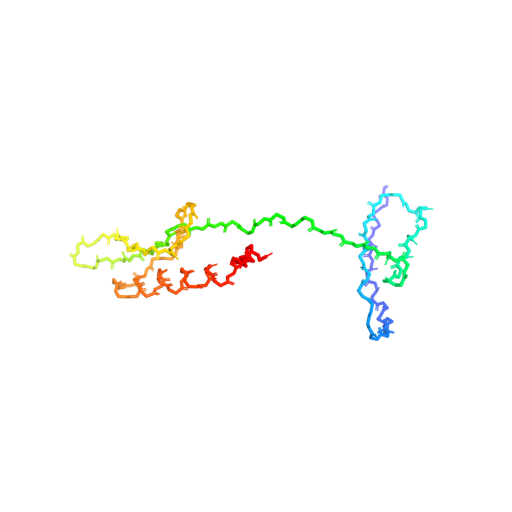A 1 80 ? -0.476 -9.204 -2.130 1.00 92.88 80 PRO A CA 1
ATOM 626 C C . PRO A 1 80 ? -1.449 -8.100 -1.701 1.00 92.88 80 PRO A C 1
ATOM 628 O O . PRO A 1 80 ? -1.904 -7.268 -2.486 1.00 92.88 80 PRO A O 1
ATOM 631 N N . GLU A 1 81 ? -1.732 -8.074 -0.402 1.00 94.00 81 GLU A N 1
ATOM 632 C CA . GLU A 1 81 ? -2.515 -7.026 0.239 1.00 94.00 81 GLU A CA 1
ATOM 633 C C . GLU A 1 81 ? -1.688 -5.743 0.432 1.00 94.00 81 GLU A C 1
ATOM 635 O O . GLU A 1 81 ? -0.610 -5.739 1.038 1.00 94.00 81 GLU A O 1
ATOM 640 N N . ARG A 1 82 ? -2.231 -4.614 -0.025 1.00 93.69 82 ARG A N 1
ATOM 641 C CA . ARG A 1 82 ? -1.751 -3.275 0.307 1.00 93.69 82 ARG A CA 1
ATOM 642 C C . ARG A 1 82 ? -2.485 -2.751 1.538 1.00 93.69 82 ARG A C 1
ATOM 644 O O . ARG A 1 82 ? -3.605 -2.253 1.443 1.00 93.69 8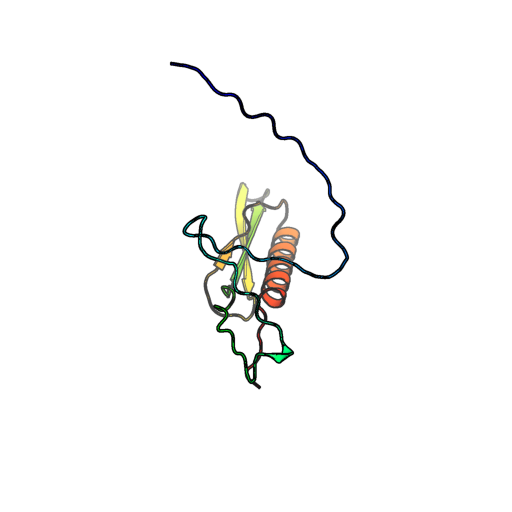2 ARG A O 1
ATOM 651 N N . ARG A 1 83 ? -1.805 -2.753 2.684 1.00 95.31 83 ARG A N 1
ATOM 652 C CA . ARG A 1 83 ? -2.350 -2.192 3.927 1.00 95.31 83 ARG A CA 1
ATOM 653 C C . ARG A 1 83 ? -1.997 -0.717 4.117 1.00 95.31 83 ARG A C 1
ATOM 655 O O . ARG A 1 83 ? -0.817 -0.353 4.170 1.00 95.31 83 ARG A O 1
ATOM 662 N N . LEU A 1 84 ? -3.013 0.123 4.295 1.00 95.06 84 LEU A N 1
ATOM 663 C CA . LEU A 1 84 ? -2.859 1.518 4.697 1.00 95.06 84 LEU A CA 1
ATOM 664 C C . LEU A 1 84 ? -2.320 1.581 6.133 1.00 95.06 84 LEU A C 1
ATOM 666 O O . LEU A 1 84 ? -2.711 0.815 7.017 1.00 95.06 84 LEU A O 1
ATOM 670 N N . ARG A 1 85 ? -1.368 2.491 6.362 1.00 94.25 85 ARG A N 1
ATOM 671 C CA . ARG A 1 85 ? -0.672 2.605 7.654 1.00 94.25 85 ARG A CA 1
ATOM 672 C C . ARG A 1 85 ? -1.501 3.322 8.714 1.00 94.25 85 ARG A C 1
ATOM 674 O O . ARG A 1 85 ? -1.385 2.988 9.889 1.00 94.25 85 ARG A O 1
ATOM 681 N N . HIS A 1 86 ? -2.292 4.307 8.303 1.00 92.25 86 HIS A N 1
ATOM 682 C CA . HIS A 1 86 ? -3.051 5.156 9.212 1.00 92.25 86 HIS A CA 1
ATOM 683 C C . HIS A 1 86 ? -4.327 4.458 9.681 1.00 92.25 86 HIS A C 1
ATOM 685 O O . HIS A 1 86 ? -4.974 3.748 8.912 1.00 92.25 86 HIS A O 1
ATOM 691 N N . VAL A 1 87 ? -4.666 4.675 10.951 1.00 95.06 87 VAL A N 1
ATOM 692 C CA . VAL A 1 87 ? -5.945 4.260 11.526 1.00 95.06 87 VAL A CA 1
ATOM 693 C C . VAL A 1 87 ? -6.917 5.421 11.379 1.00 95.06 87 VAL A C 1
ATOM 695 O O . VAL A 1 87 ? -6.600 6.548 11.757 1.00 95.06 87 VAL A O 1
ATOM 698 N N . LEU A 1 88 ? -8.076 5.138 10.804 1.00 95.56 88 LEU A N 1
ATOM 699 C CA . LEU A 1 88 ? -9.116 6.108 10.509 1.00 95.56 88 LEU A CA 1
ATOM 700 C C . LEU A 1 88 ? -10.150 6.170 11.646 1.00 95.56 88 LEU A C 1
ATOM 702 O O . LEU A 1 88 ? -10.296 5.219 12.416 1.00 95.56 88 LEU A O 1
ATOM 706 N N . PRO A 1 89 ? -10.852 7.300 11.801 1.00 93.06 89 PRO A N 1
ATOM 707 C CA . PRO A 1 89 ? -11.786 7.505 12.903 1.00 93.06 89 PRO A CA 1
ATOM 708 C C . PRO A 1 89 ? -13.120 6.771 12.725 1.00 93.06 89 PRO A C 1
ATOM 710 O O . PRO A 1 89 ? -13.806 6.552 13.720 1.00 93.06 89 PRO A O 1
ATOM 713 N N . THR A 1 90 ? -13.507 6.412 11.495 1.00 95.38 90 THR A N 1
ATOM 714 C CA . THR A 1 90 ? -14.790 5.754 11.204 1.00 95.38 90 THR A CA 1
ATOM 715 C C . THR A 1 90 ? -14.641 4.621 10.191 1.00 95.38 90 THR A C 1
ATOM 717 O O . THR A 1 90 ? -13.745 4.637 9.343 1.00 95.38 90 THR A O 1
ATOM 720 N N . GLN A 1 91 ? -15.565 3.658 10.241 1.00 94.31 91 GLN A N 1
ATOM 721 C CA . GLN A 1 91 ? -15.658 2.565 9.269 1.00 94.31 91 GLN A CA 1
ATOM 722 C C . GLN A 1 91 ? -15.850 3.080 7.836 1.00 94.31 91 GLN A C 1
ATOM 724 O O . GLN A 1 91 ? -15.209 2.603 6.901 1.00 94.31 91 GLN A O 1
ATOM 729 N N . ALA A 1 92 ? -16.718 4.083 7.663 1.00 94.94 92 ALA A N 1
ATOM 730 C CA . ALA A 1 92 ? -17.022 4.662 6.358 1.00 94.94 92 ALA A CA 1
ATOM 731 C C . ALA A 1 92 ? -15.780 5.293 5.711 1.00 94.94 92 ALA A C 1
ATOM 733 O O . ALA A 1 92 ? -15.525 5.076 4.525 1.00 94.94 92 ALA A O 1
ATOM 734 N N . GLU A 1 93 ? -14.973 6.013 6.495 1.00 93.12 93 GLU A N 1
ATOM 735 C CA . GLU A 1 93 ? -13.699 6.559 6.024 1.00 93.12 93 GLU A CA 1
ATOM 736 C C . GLU A 1 93 ? -12.699 5.456 5.680 1.00 93.12 93 GLU A C 1
ATOM 738 O O . GLU A 1 93 ? -12.029 5.548 4.653 1.00 93.12 93 GLU A O 1
ATOM 743 N N . ALA A 1 94 ? -12.628 4.389 6.483 1.00 95.19 94 ALA A N 1
ATOM 744 C CA . ALA A 1 94 ? -11.783 3.229 6.196 1.00 95.19 94 ALA A CA 1
ATOM 745 C C . ALA A 1 94 ? -12.123 2.595 4.850 1.00 95.19 94 ALA A C 1
ATOM 747 O O . ALA A 1 94 ? -11.247 2.409 4.003 1.00 95.19 94 ALA A O 1
ATOM 748 N N . LYS A 1 95 ? -13.410 2.340 4.615 1.00 95.50 95 LYS A N 1
ATOM 749 C CA . LYS A 1 95 ? -13.893 1.773 3.358 1.00 95.50 95 LYS A CA 1
ATOM 750 C C . LYS A 1 95 ? -13.602 2.689 2.167 1.00 95.50 95 LYS A C 1
ATOM 752 O O . LYS A 1 95 ? -13.104 2.227 1.141 1.00 95.50 95 LYS A O 1
ATOM 757 N N . ALA A 1 96 ? -13.859 3.991 2.306 1.00 95.44 96 ALA A N 1
ATOM 758 C CA . ALA A 1 96 ? -13.574 4.966 1.255 1.00 95.44 96 ALA A CA 1
ATOM 759 C C . ALA A 1 96 ? -12.069 5.061 0.943 1.00 95.44 96 ALA A C 1
ATOM 761 O O . ALA A 1 96 ? -11.682 5.119 -0.225 1.00 95.44 96 ALA A O 1
ATOM 762 N N . ALA A 1 97 ? -11.214 5.021 1.968 1.00 94.94 97 ALA A N 1
ATOM 763 C CA . ALA A 1 97 ? -9.765 5.059 1.810 1.00 94.94 97 ALA A CA 1
ATOM 764 C C . ALA A 1 97 ? -9.215 3.784 1.151 1.00 94.94 97 ALA A C 1
ATOM 766 O O . ALA A 1 97 ? -8.385 3.880 0.246 1.00 94.94 97 ALA A O 1
ATOM 767 N N . ALA A 1 98 ? -9.700 2.602 1.553 1.00 94.69 98 ALA A N 1
ATOM 768 C CA . ALA A 1 98 ? -9.324 1.331 0.934 1.00 94.69 98 ALA A 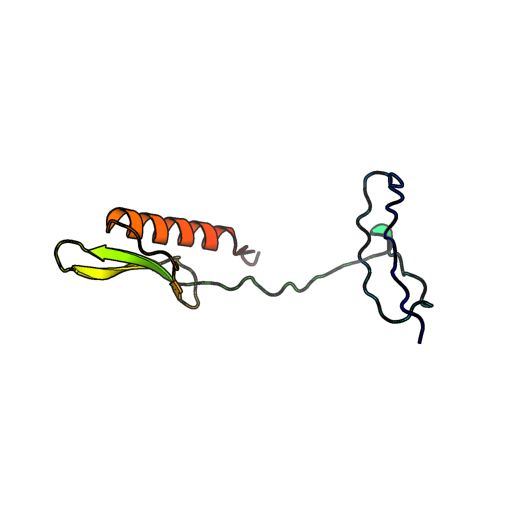CA 1
ATOM 769 C C . ALA A 1 98 ? -9.702 1.299 -0.557 1.00 94.69 98 ALA A C 1
ATOM 771 O O . ALA A 1 98 ? -8.877 0.919 -1.393 1.00 94.69 98 ALA A O 1
ATOM 772 N N . LYS A 1 99 ? -10.907 1.775 -0.899 1.00 94.88 99 LYS A N 1
ATOM 773 C CA . LYS A 1 99 ? -11.371 1.889 -2.286 1.00 94.88 99 LYS A CA 1
ATOM 774 C C . LYS A 1 99 ? -10.540 2.878 -3.105 1.00 94.88 99 LYS A C 1
ATOM 776 O O . LYS A 1 99 ? -10.053 2.524 -4.175 1.00 94.88 99 LYS A O 1
ATOM 781 N N . SER A 1 100 ? -10.322 4.084 -2.584 1.00 94.06 100 SER A N 1
ATOM 782 C CA . SER A 1 100 ? -9.535 5.127 -3.257 1.00 94.06 100 SER A CA 1
ATOM 783 C C . SER A 1 100 ? -8.097 4.676 -3.540 1.00 94.06 100 SER A C 1
ATOM 785 O O . SER A 1 100 ? -7.581 4.867 -4.643 1.00 94.06 100 SER A O 1
ATOM 787 N N . GLU A 1 101 ? -7.456 4.001 -2.580 1.00 93.69 101 GLU A N 1
ATOM 788 C CA . GLU A 1 101 ? -6.117 3.445 -2.786 1.00 93.69 101 GLU A CA 1
ATOM 789 C C . GLU A 1 101 ? -6.126 2.316 -3.829 1.00 93.69 101 GLU A C 1
ATOM 791 O O . GLU A 1 101 ? -5.204 2.232 -4.640 1.00 93.69 101 GLU A O 1
ATOM 796 N N . GLY A 1 102 ? -7.175 1.489 -3.861 1.00 91.56 102 GLY A N 1
ATOM 797 C CA . GLY A 1 102 ? -7.344 0.444 -4.874 1.00 91.56 102 GLY A CA 1
ATOM 798 C C . GLY A 1 102 ? -7.456 1.016 -6.286 1.00 91.56 102 GLY A C 1
ATOM 799 O O . GLY A 1 102 ? -6.748 0.579 -7.193 1.00 91.56 102 GLY A O 1
ATOM 800 N N . GLU A 1 103 ? -8.265 2.061 -6.461 1.00 91.12 103 GLU A N 1
ATOM 801 C CA . GLU A 1 103 ? -8.404 2.789 -7.728 1.00 91.12 103 GLU A CA 1
ATOM 802 C C . GLU A 1 103 ? -7.105 3.503 -8.132 1.00 91.12 103 GLU A C 1
ATOM 804 O O . GLU A 1 103 ? -6.746 3.554 -9.311 1.00 91.12 103 GLU A O 1
ATOM 809 N N . ARG A 1 104 ? -6.363 4.056 -7.165 1.00 91.19 104 ARG A N 1
ATOM 810 C CA . ARG A 1 104 ? -5.049 4.661 -7.414 1.00 91.19 104 ARG A CA 1
ATOM 811 C C . ARG A 1 104 ? -4.041 3.620 -7.899 1.00 91.19 104 ARG A C 1
ATOM 813 O O . ARG A 1 104 ? -3.310 3.900 -8.844 1.00 91.19 104 ARG A O 1
ATOM 820 N N . LEU A 1 105 ? -3.994 2.449 -7.263 1.00 89.88 105 LEU A N 1
ATOM 821 C CA . LEU A 1 105 ? -3.102 1.356 -7.654 1.00 89.88 105 LEU A CA 1
ATOM 822 C C . LEU A 1 105 ? -3.467 0.796 -9.025 1.00 89.88 105 LEU A C 1
ATOM 824 O O . LEU A 1 105 ? -2.583 0.641 -9.855 1.00 89.88 105 LEU A O 1
ATOM 828 N N . SER A 1 106 ? -4.757 0.592 -9.288 1.00 86.12 106 SER A N 1
ATOM 829 C CA . SER A 1 106 ? -5.250 0.145 -10.594 1.00 86.12 106 SER A CA 1
ATOM 830 C C . SER A 1 106 ? -4.838 1.097 -11.725 1.00 86.12 106 SER A C 1
ATOM 832 O O . SER A 1 106 ? -4.419 0.648 -12.784 1.00 86.12 106 SER A O 1
ATOM 834 N N . ARG A 1 107 ? -4.858 2.417 -11.484 1.00 84.69 107 ARG A N 1
ATOM 835 C CA . ARG A 1 107 ? -4.362 3.415 -12.451 1.00 84.69 107 ARG A CA 1
ATOM 836 C C . ARG A 1 107 ? -2.840 3.476 -12.573 1.00 84.69 107 ARG A C 1
ATOM 838 O O . ARG A 1 107 ? -2.344 3.906 -13.603 1.00 84.69 107 ARG A O 1
ATOM 845 N N . ALA A 1 108 ? -2.111 3.159 -11.506 1.00 83.94 108 ALA A N 1
ATOM 846 C CA . ALA A 1 108 ? -0.651 3.245 -11.479 1.00 83.94 108 ALA A CA 1
ATOM 847 C C . ALA A 1 108 ? 0.023 2.008 -12.085 1.00 83.94 108 ALA A C 1
ATOM 849 O O . ALA A 1 108 ? 1.168 2.082 -12.535 1.00 83.94 108 ALA A O 1
ATOM 850 N N . THR A 1 109 ? -0.671 0.873 -12.067 1.00 80.06 109 THR A N 1
ATOM 851 C CA . THR A 1 109 ? -0.273 -0.315 -12.803 1.00 80.06 109 THR A CA 1
ATOM 852 C C . THR A 1 109 ? -0.760 -0.142 -14.233 1.00 80.06 109 THR A C 1
ATOM 854 O O . THR A 1 109 ? -1.923 -0.397 -14.538 1.00 80.06 109 THR A O 1
ATOM 857 N N . ASP A 1 110 ? 0.128 0.316 -15.115 1.00 58.75 110 ASP A N 1
ATOM 858 C CA . ASP A 1 110 ? -0.133 0.313 -16.551 1.00 58.75 110 ASP A CA 1
ATOM 859 C C . ASP A 1 110 ? -0.356 -1.136 -16.994 1.00 58.75 110 ASP A C 1
ATOM 861 O O . ASP A 1 110 ? 0.580 -1.873 -17.306 1.00 58.75 110 ASP A O 1
ATOM 865 N N . ARG A 1 111 ? -1.617 -1.569 -17.032 1.00 57.41 111 ARG A N 1
ATOM 866 C CA . ARG A 1 111 ? -2.008 -2.740 -17.803 1.00 57.41 111 ARG A CA 1
ATOM 867 C C . ARG A 1 111 ? -1.925 -2.317 -19.264 1.00 57.41 111 ARG A C 1
ATOM 869 O O . ARG A 1 111 ? -2.936 -1.975 -19.876 1.00 57.41 111 ARG A O 1
ATOM 876 N N . ALA A 1 112 ? -0.717 -2.332 -19.826 1.00 43.62 112 ALA A N 1
ATOM 877 C CA . ALA A 1 112 ? -0.544 -2.491 -21.259 1.00 43.62 112 ALA A CA 1
ATOM 878 C C . ALA A 1 112 ? -1.119 -3.872 -21.590 1.00 43.62 112 ALA A C 1
ATOM 880 O O . ALA A 1 112 ? -0.429 -4.889 -21.569 1.00 43.62 112 ALA A O 1
ATOM 881 N N . ALA A 1 113 ? -2.443 -3.919 -21.747 1.00 37.75 113 ALA A N 1
ATOM 882 C CA . ALA A 1 113 ? -3.137 -5.078 -22.247 1.00 37.75 113 ALA A CA 1
ATOM 883 C C . ALA A 1 113 ? -2.455 -5.438 -23.562 1.00 37.75 113 ALA A C 1
ATOM 885 O O . ALA A 1 113 ? -2.373 -4.612 -24.471 1.00 37.75 113 ALA A O 1
ATOM 886 N N . SER A 1 114 ? -1.924 -6.652 -23.584 1.00 37.00 114 SER A N 1
ATOM 887 C CA . SER A 1 114 ? -1.456 -7.371 -24.753 1.00 37.00 114 SER A CA 1
ATOM 888 C C . SER A 1 114 ? -2.376 -7.031 -25.926 1.00 37.00 114 SER A C 1
ATOM 890 O O . SER A 1 114 ? -3.562 -7.368 -25.894 1.00 37.00 114 SER A O 1
ATOM 892 N N . ARG A 1 115 ? -1.854 -6.299 -26.906 1.00 30.88 115 ARG A N 1
ATOM 893 C CA . ARG A 1 115 ? -2.517 -6.061 -28.182 1.00 30.88 115 ARG A CA 1
ATOM 894 C C . ARG A 1 115 ? -1.650 -6.637 -29.280 1.00 30.88 115 ARG A C 1
ATOM 896 O O . ARG A 1 115 ? -0.413 -6.514 -29.147 1.00 30.88 115 ARG A O 1
#

Solvent-accessible surface area (backbone atoms only — not comparable to full-atom values): 7680 Å² total; per-residue (Å²): 136,87,85,84,82,82,82,84,79,81,82,83,73,89,72,77,93,85,76,88,84,84,83,86,85,84,70,99,82,67,81,83,87,84,81,58,76,88,74,48,93,74,88,88,80,90,72,84,76,65,86,57,42,20,28,16,25,16,26,16,44,40,80,88,81,72,43,78,47,76,36,75,33,76,43,83,48,58,62,55,74,46,70,54,87,62,72,31,81,38,66,68,57,10,45,52,50,13,44,52,52,23,55,50,49,54,68,68,37,76,75,76,68,89,124

Radius of gyration: 24.93 Å; Cα contacts (8 Å, |Δi|>4): 135; chains: 1; bounding box: 65×38×59 Å

pLDDT: mean 76.52, std 21.28, range [30.88, 97.25]